Protein AF-A0A9R0R8T5-F1 (afdb_monomer)

Organism: Triticum turgidum subsp. durum (NCBI:txid4567)

Solvent-accessible surface area (backbone atoms only — not comparable to full-atom values): 4097 Å² total; per-residue (Å²): 1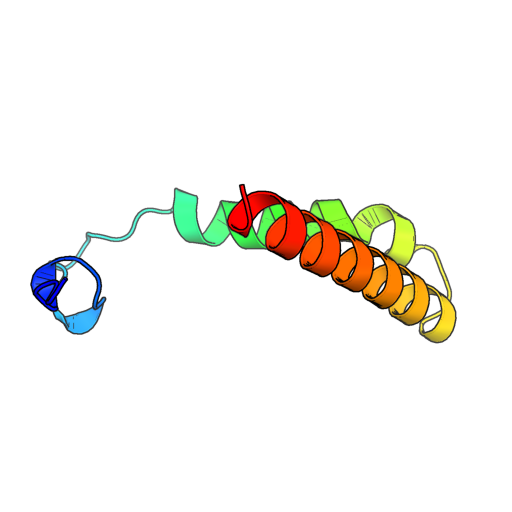34,90,74,64,55,68,82,75,40,74,91,59,53,60,92,80,74,70,61,72,68,64,63,50,49,56,54,51,53,50,52,65,73,41,55,74,37,68,80,44,60,70,72,58,20,52,52,50,52,50,52,56,51,53,52,51,52,51,52,50,53,59,58,73,75,107

Sequence (66 aa):
MRTEPVHWARAFFPYGSNCESVDNNLCESFNNAIIESRFYPIISQQEMIRKKVYVRIQEQRSKSSK

Foldseek 3Di:
DPDDCCVPPPVNDDPPPDDPCVVCVVVVVVCVQQVVLVVDPPVSSVVSVVVVVVVVVVVVVVVVVD

Structure (mmCIF, N/CA/C/O backbone):
data_AF-A0A9R0R8T5-F1
#
_entry.id   AF-A0A9R0R8T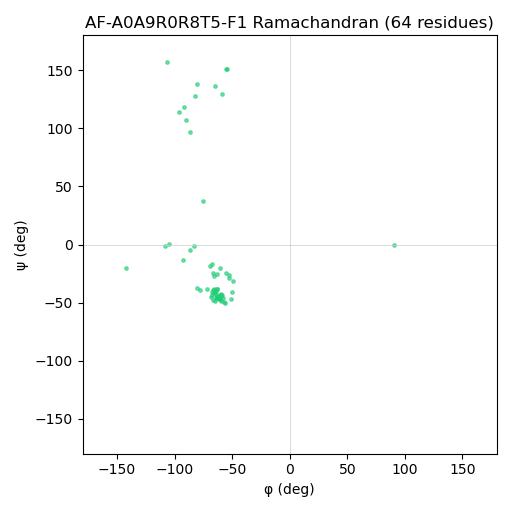5-F1
#
loop_
_atom_site.group_PDB
_atom_site.id
_atom_site.type_symbol
_atom_site.label_atom_id
_atom_site.label_alt_id
_atom_site.label_comp_id
_atom_site.label_asym_id
_atom_site.label_entity_id
_atom_site.label_seq_id
_atom_site.pdbx_PDB_ins_code
_atom_site.Cartn_x
_atom_site.Cartn_y
_atom_site.Cartn_z
_atom_site.occupancy
_atom_site.B_iso_or_equiv
_atom_site.auth_seq_id
_atom_site.auth_comp_id
_atom_site.auth_asym_id
_atom_site.auth_atom_id
_atom_site.pdbx_PDB_model_num
ATOM 1 N N . MET A 1 1 ? -15.285 -1.470 -27.690 1.00 53.19 1 MET A N 1
ATOM 2 C CA . MET A 1 1 ? -14.013 -1.182 -28.388 1.00 53.19 1 MET A CA 1
ATOM 3 C C . MET A 1 1 ? -13.230 -2.486 -28.464 1.00 53.19 1 MET A C 1
ATOM 5 O O . MET A 1 1 ? -12.923 -3.035 -27.416 1.00 53.19 1 MET A O 1
ATOM 9 N N . ARG A 1 2 ? -12.993 -3.043 -29.657 1.00 63.69 2 ARG A N 1
ATOM 10 C CA . ARG A 1 2 ? -12.030 -4.145 -29.824 1.00 63.69 2 ARG A CA 1
ATOM 11 C C . ARG A 1 2 ? -10.665 -3.494 -30.019 1.00 63.69 2 ARG A C 1
ATOM 13 O O . ARG A 1 2 ? -10.383 -3.009 -31.105 1.00 63.69 2 ARG A O 1
ATOM 20 N N . THR A 1 3 ? -9.880 -3.378 -28.955 1.00 78.19 3 THR A N 1
ATOM 21 C CA . THR A 1 3 ? -8.517 -2.845 -29.037 1.00 78.19 3 THR A CA 1
ATOM 22 C C . THR A 1 3 ? -7.578 -3.957 -29.480 1.00 78.19 3 THR A C 1
ATOM 24 O O . THR A 1 3 ? -7.564 -5.036 -28.889 1.00 78.19 3 THR A O 1
ATOM 27 N N . GLU A 1 4 ? -6.789 -3.715 -30.524 1.00 85.81 4 GLU A N 1
ATOM 28 C CA . GLU A 1 4 ? -5.843 -4.715 -31.018 1.00 85.81 4 GLU A CA 1
ATOM 29 C C . GLU A 1 4 ? -4.757 -5.019 -29.972 1.00 85.81 4 GLU A C 1
ATOM 31 O O . GLU A 1 4 ? -4.229 -4.069 -29.381 1.00 85.81 4 GLU A O 1
ATOM 36 N N . PRO A 1 5 ? -4.401 -6.302 -29.742 1.00 85.31 5 PRO A N 1
ATOM 37 C CA . PRO A 1 5 ? -3.445 -6.723 -28.711 1.00 85.31 5 PRO A CA 1
ATOM 38 C C . PRO A 1 5 ? -2.097 -6.013 -28.764 1.00 85.31 5 PRO A C 1
ATOM 40 O O . PRO A 1 5 ? -1.482 -5.799 -27.724 1.00 85.31 5 PRO A O 1
ATOM 43 N N . VAL A 1 6 ? -1.674 -5.588 -29.955 1.00 84.69 6 VAL A N 1
ATOM 44 C CA . VAL A 1 6 ? -0.409 -4.882 -30.187 1.00 84.69 6 VAL A CA 1
ATOM 45 C C . VAL A 1 6 ? -0.242 -3.615 -29.340 1.00 84.69 6 VAL A C 1
ATOM 47 O O . VAL A 1 6 ? 0.882 -3.228 -29.047 1.00 84.69 6 VAL A O 1
ATOM 50 N N . HIS A 1 7 ? -1.336 -2.993 -28.891 1.00 79.56 7 HIS A N 1
ATOM 51 C CA . HIS A 1 7 ? -1.291 -1.745 -28.124 1.00 79.56 7 HIS A CA 1
ATOM 52 C C . HIS A 1 7 ? -1.266 -1.934 -26.599 1.00 79.56 7 HIS A C 1
ATOM 54 O O . HIS A 1 7 ? -1.033 -0.971 -25.875 1.00 79.56 7 HIS A O 1
ATOM 60 N N . TRP A 1 8 ? -1.548 -3.134 -26.084 1.00 78.25 8 TRP A N 1
ATOM 61 C CA . TRP A 1 8 ? -1.744 -3.348 -24.640 1.00 78.25 8 TRP A CA 1
ATOM 62 C C . TRP A 1 8 ? -1.181 -4.667 -24.106 1.00 78.25 8 TRP A C 1
ATOM 64 O O . TRP A 1 8 ? -0.940 -4.786 -22.905 1.00 78.25 8 TRP A O 1
ATOM 74 N N . ALA A 1 9 ? -0.951 -5.663 -24.962 1.00 82.25 9 ALA A N 1
ATOM 75 C CA . ALA A 1 9 ? -0.341 -6.921 -24.568 1.00 82.25 9 ALA A CA 1
ATOM 76 C C . ALA A 1 9 ? 1.180 -6.853 -24.739 1.00 82.25 9 ALA A C 1
ATOM 78 O O . ALA A 1 9 ? 1.700 -6.748 -25.849 1.00 82.25 9 ALA A O 1
ATOM 79 N N . ARG A 1 10 ? 1.891 -7.016 -23.616 1.00 78.88 10 ARG A N 1
ATOM 80 C CA . ARG A 1 10 ? 3.363 -7.005 -23.532 1.00 78.88 10 ARG A CA 1
ATOM 81 C C . ARG A 1 10 ? 4.044 -7.920 -24.560 1.00 78.88 10 ARG A C 1
ATOM 83 O O . ARG A 1 10 ? 5.131 -7.604 -25.020 1.00 78.88 10 ARG A O 1
ATOM 90 N N . ALA A 1 11 ? 3.402 -9.030 -24.933 1.00 86.19 11 ALA A N 1
ATOM 91 C CA . ALA A 1 11 ? 3.921 -10.004 -25.897 1.00 86.19 11 ALA A CA 1
ATOM 92 C C . ALA A 1 11 ? 4.187 -9.432 -27.305 1.00 86.19 11 ALA A C 1
ATOM 94 O O . ALA A 1 11 ? 4.941 -10.036 -28.060 1.00 86.19 11 ALA A O 1
ATOM 95 N N . PHE A 1 12 ? 3.581 -8.295 -27.657 1.00 86.69 12 PHE A N 1
ATOM 96 C CA . PHE A 1 12 ? 3.724 -7.663 -28.973 1.00 86.69 12 PHE A CA 1
ATOM 97 C C . PHE A 1 12 ? 4.632 -6.427 -28.959 1.00 86.69 12 PHE A C 1
ATOM 99 O O . PHE A 1 12 ? 4.808 -5.786 -29.994 1.00 86.69 12 PHE A O 1
ATOM 106 N N . PHE A 1 13 ? 5.197 -6.067 -27.806 1.00 83.44 13 PHE A N 1
ATOM 107 C CA . PHE A 1 13 ? 6.076 -4.908 -27.707 1.00 83.44 13 PHE A CA 1
ATOM 108 C C . PHE A 1 13 ? 7.497 -5.247 -28.193 1.00 83.44 13 PHE A C 1
ATOM 110 O O . PHE A 1 13 ? 8.013 -6.318 -27.862 1.00 83.44 13 PHE A O 1
ATOM 117 N N . PRO A 1 14 ? 8.158 -4.351 -28.954 1.00 84.94 14 PRO A N 1
ATOM 118 C CA . PRO A 1 14 ? 9.555 -4.518 -29.347 1.00 84.94 14 PRO A CA 1
ATOM 119 C C . PRO A 1 14 ? 10.484 -4.721 -28.144 1.00 84.94 14 PRO A C 1
ATOM 121 O O . PRO A 1 14 ? 10.251 -4.181 -27.057 1.00 84.94 14 PRO A O 1
ATOM 124 N N . TYR A 1 15 ? 11.590 -5.436 -28.343 1.00 78.69 15 TYR A N 1
ATOM 125 C CA . TYR A 1 15 ? 12.633 -5.543 -27.324 1.00 78.69 15 TYR A CA 1
ATOM 126 C C . TYR A 1 15 ? 13.171 -4.147 -26.964 1.00 78.69 15 TYR A C 1
ATOM 128 O O . TYR A 1 15 ? 13.500 -3.364 -27.852 1.00 78.69 15 TYR A O 1
ATOM 136 N N . GLY A 1 16 ? 13.228 -3.821 -25.669 1.00 73.69 16 GLY A N 1
ATOM 137 C CA . GLY A 1 16 ? 13.614 -2.486 -25.191 1.00 73.69 16 GLY A CA 1
ATOM 138 C C . GLY A 1 16 ? 12.457 -1.494 -25.014 1.00 73.69 16 GLY A C 1
ATOM 139 O O . GLY A 1 16 ? 12.685 -0.394 -24.525 1.00 73.69 16 GLY A O 1
ATOM 140 N N . SER A 1 17 ? 11.209 -1.886 -25.298 1.00 68.50 17 SER A N 1
ATOM 141 C CA . SER A 1 17 ? 9.993 -1.106 -24.975 1.00 68.50 17 SER A CA 1
ATOM 142 C C . SER A 1 17 ? 9.637 -1.161 -23.482 1.00 68.50 17 SER A C 1
ATOM 144 O O . SER A 1 17 ? 8.471 -1.274 -23.103 1.00 68.50 17 SER A O 1
ATOM 146 N N . ASN A 1 18 ? 10.649 -1.146 -22.621 1.00 66.69 18 ASN A N 1
ATOM 147 C CA . ASN A 1 18 ? 10.489 -1.151 -21.178 1.00 66.69 18 ASN A CA 1
ATOM 148 C C . ASN A 1 18 ? 10.576 0.303 -20.723 1.00 66.69 18 ASN A C 1
ATOM 150 O O . ASN A 1 18 ? 11.612 0.944 -20.867 1.00 66.69 18 ASN A O 1
ATOM 154 N N . CYS A 1 19 ? 9.484 0.844 -20.199 1.00 65.12 19 CYS A N 1
ATOM 155 C CA . CYS A 1 19 ? 9.521 2.143 -19.549 1.00 65.12 19 CYS A CA 1
ATOM 156 C C . CYS A 1 19 ? 9.825 1.918 -18.063 1.00 65.12 19 CYS A C 1
ATOM 158 O O . CYS A 1 19 ? 8.950 1.464 -17.327 1.00 65.12 19 CYS A O 1
ATOM 160 N N . GLU A 1 20 ? 11.042 2.248 -17.614 1.00 59.09 20 GLU A N 1
ATOM 161 C CA . GLU A 1 20 ? 11.447 2.166 -16.192 1.00 59.09 20 GLU A CA 1
ATOM 162 C C . GLU A 1 20 ? 10.482 2.911 -15.253 1.00 59.09 20 GLU A C 1
ATOM 164 O O . GLU A 1 20 ? 10.320 2.554 -14.087 1.00 59.09 20 GLU A O 1
ATOM 169 N N . SER A 1 21 ? 9.780 3.921 -15.776 1.00 60.31 21 SER A N 1
ATOM 170 C CA . SER A 1 21 ? 8.808 4.713 -15.023 1.00 60.31 21 SER A CA 1
ATOM 171 C C . SER A 1 21 ? 7.569 3.916 -14.586 1.00 60.31 21 SER A C 1
ATOM 173 O O . SER A 1 21 ? 6.937 4.278 -13.595 1.00 60.31 21 SER A O 1
ATOM 175 N N . VAL A 1 22 ? 7.207 2.828 -15.276 1.00 57.75 22 VAL A N 1
ATOM 176 C CA . VAL A 1 22 ? 5.956 2.097 -14.995 1.00 57.75 22 VAL A CA 1
ATOM 177 C C . VAL A 1 22 ? 6.092 1.200 -13.762 1.00 57.75 22 VAL A C 1
ATOM 179 O O . VAL A 1 22 ? 5.172 1.143 -12.946 1.00 57.75 22 VAL A O 1
ATOM 182 N N . ASP A 1 23 ? 7.248 0.557 -13.587 1.00 52.31 23 ASP A N 1
ATOM 183 C CA . ASP A 1 23 ? 7.481 -0.358 -12.464 1.00 52.31 23 ASP A CA 1
ATOM 184 C C . ASP A 1 23 ? 7.833 0.398 -11.176 1.00 52.31 23 ASP A C 1
ATOM 186 O O . ASP A 1 23 ? 7.358 0.040 -10.093 1.00 52.31 23 ASP A O 1
ATOM 190 N N . ASN A 1 24 ? 8.597 1.493 -11.280 1.00 59.94 24 ASN A N 1
ATOM 191 C CA . ASN A 1 24 ? 8.975 2.255 -10.095 1.00 59.94 24 ASN A CA 1
ATOM 192 C C . ASN A 1 24 ? 7.778 3.027 -9.509 1.00 59.94 24 ASN A C 1
ATOM 194 O O . ASN A 1 24 ? 7.573 3.011 -8.302 1.00 59.94 24 ASN A O 1
ATOM 198 N N . ASN A 1 25 ? 6.891 3.582 -10.343 1.00 69.62 25 ASN A N 1
ATOM 199 C CA . ASN A 1 25 ? 5.752 4.372 -9.865 1.00 69.62 25 ASN A CA 1
ATOM 200 C C . ASN A 1 25 ? 4.741 3.542 -9.051 1.00 69.62 25 ASN A C 1
ATOM 202 O O . ASN A 1 25 ? 4.257 3.996 -8.015 1.00 69.62 25 ASN A O 1
ATOM 206 N N . LEU A 1 26 ? 4.434 2.303 -9.457 1.00 77.94 26 LEU A N 1
ATOM 207 C CA . LEU A 1 26 ? 3.476 1.483 -8.706 1.00 77.94 26 LEU A CA 1
ATOM 208 C C . LEU A 1 26 ? 4.035 1.076 -7.336 1.00 77.94 26 LEU A C 1
ATOM 210 O O . LEU A 1 26 ? 3.340 1.196 -6.322 1.00 77.94 26 LEU A O 1
ATOM 214 N N . CYS A 1 27 ? 5.291 0.627 -7.302 1.00 81.50 27 CYS A N 1
ATOM 215 C CA . CYS A 1 27 ? 5.981 0.263 -6.068 1.00 81.50 27 CYS A CA 1
ATOM 216 C C . CYS A 1 27 ? 6.171 1.475 -5.149 1.00 81.50 27 CYS A C 1
ATOM 218 O O . CYS A 1 27 ? 5.870 1.389 -3.959 1.00 81.50 27 CYS A O 1
ATOM 220 N N . GLU A 1 28 ? 6.611 2.614 -5.682 1.00 85.94 28 GLU A N 1
ATOM 221 C CA . GLU A 1 28 ? 6.751 3.869 -4.937 1.00 85.94 28 GLU A CA 1
ATOM 222 C C . GLU A 1 28 ? 5.407 4.347 -4.388 1.00 85.94 28 GLU A C 1
ATOM 224 O O . GLU A 1 28 ? 5.296 4.652 -3.200 1.00 85.94 28 GLU A O 1
ATOM 229 N N . SER A 1 29 ? 4.356 4.344 -5.213 1.00 85.94 29 SER A N 1
ATOM 230 C CA . SER A 1 29 ? 3.009 4.740 -4.799 1.00 85.94 29 SER A CA 1
ATOM 231 C C . SER A 1 29 ? 2.478 3.840 -3.684 1.00 85.94 29 SER A C 1
ATOM 233 O O . SER A 1 29 ? 1.944 4.336 -2.688 1.00 85.94 29 SER A O 1
ATOM 235 N N . PHE A 1 30 ? 2.664 2.522 -3.801 1.00 86.38 30 PHE A N 1
ATOM 236 C CA . PHE A 1 30 ? 2.247 1.581 -2.767 1.00 86.38 30 PHE A CA 1
ATOM 237 C C . PHE A 1 30 ? 3.052 1.756 -1.475 1.00 86.38 30 PHE A C 1
ATOM 239 O O . PHE A 1 30 ? 2.457 1.864 -0.404 1.00 86.38 30 PHE A O 1
ATOM 246 N N . ASN A 1 31 ? 4.382 1.848 -1.562 1.00 90.19 31 ASN A N 1
ATOM 247 C CA . ASN A 1 31 ? 5.256 2.055 -0.407 1.00 90.19 31 ASN A CA 1
ATOM 248 C C . ASN A 1 31 ? 4.915 3.353 0.337 1.00 90.19 31 ASN A C 1
ATOM 250 O O . ASN A 1 31 ? 4.778 3.335 1.561 1.00 90.19 31 ASN A O 1
ATOM 254 N N . ASN A 1 32 ? 4.679 4.443 -0.395 1.00 91.44 32 ASN A N 1
ATOM 255 C CA . ASN A 1 32 ? 4.217 5.707 0.176 1.00 91.44 32 ASN A CA 1
ATOM 256 C C . ASN A 1 32 ? 2.835 5.567 0.824 1.00 91.44 32 ASN A C 1
ATOM 258 O O . ASN A 1 32 ? 2.585 6.123 1.892 1.00 91.44 32 ASN A O 1
ATOM 262 N N . ALA A 1 33 ? 1.929 4.790 0.225 1.00 91.12 33 ALA A N 1
ATOM 263 C CA . ALA A 1 33 ? 0.592 4.591 0.770 1.00 91.12 33 ALA A CA 1
ATOM 264 C C . ALA A 1 33 ? 0.586 3.837 2.109 1.00 91.12 33 ALA A C 1
ATOM 266 O O . ALA A 1 33 ? -0.348 4.047 2.890 1.00 91.12 33 ALA A O 1
ATOM 267 N N . ILE A 1 34 ? 1.588 2.993 2.374 1.00 94.75 34 ILE A N 1
ATOM 268 C CA . ILE A 1 34 ? 1.652 2.151 3.577 1.00 94.75 34 ILE A CA 1
ATOM 269 C C . ILE A 1 34 ? 2.711 2.589 4.592 1.00 94.75 34 ILE A C 1
ATOM 271 O O . ILE A 1 34 ? 2.806 1.959 5.645 1.00 94.75 34 ILE A O 1
ATOM 275 N N . ILE A 1 35 ? 3.480 3.649 4.314 1.00 95.50 3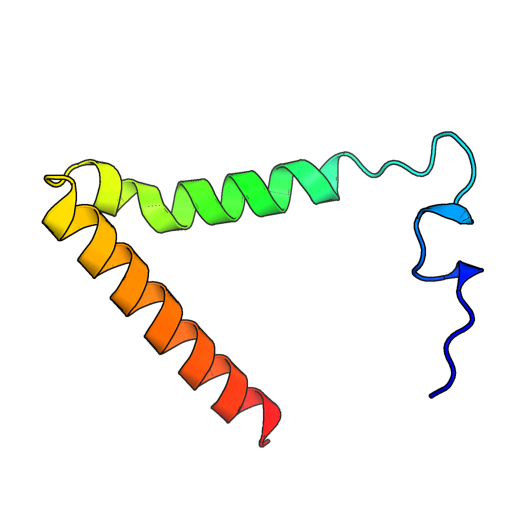5 ILE A N 1
ATOM 276 C CA . ILE A 1 35 ? 4.599 4.104 5.158 1.00 95.50 35 ILE A CA 1
ATOM 277 C C . ILE A 1 35 ? 4.185 4.255 6.627 1.00 95.50 35 ILE A C 1
ATOM 279 O O . ILE A 1 35 ? 4.839 3.708 7.505 1.00 95.50 35 ILE A O 1
ATOM 283 N N . GLU A 1 36 ? 3.045 4.893 6.885 1.00 94.44 36 GLU A N 1
ATOM 284 C CA . GLU A 1 36 ? 2.518 5.110 8.2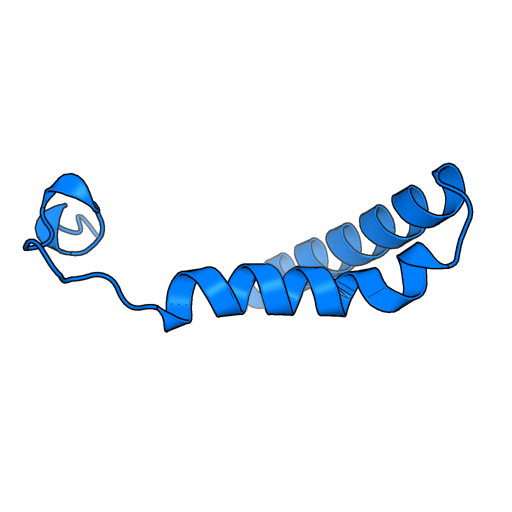34 1.00 94.44 36 GLU A CA 1
ATOM 285 C C . GLU A 1 36 ? 2.082 3.793 8.892 1.00 94.44 36 GLU A C 1
ATOM 287 O O . GLU A 1 36 ? 2.407 3.516 10.043 1.00 94.44 36 GLU A O 1
ATOM 292 N N . SER A 1 37 ? 1.395 2.930 8.138 1.00 96.12 37 SER A N 1
ATOM 293 C CA . SER A 1 37 ? 0.891 1.655 8.661 1.00 96.12 37 SER A CA 1
ATOM 294 C C . SER A 1 37 ? 2.007 0.704 9.108 1.00 96.12 37 SER A C 1
ATOM 296 O O . SER A 1 37 ? 1.780 -0.117 9.990 1.00 96.12 37 SER A O 1
ATOM 298 N N . ARG A 1 38 ? 3.220 0.831 8.546 1.00 95.75 38 ARG A N 1
ATOM 299 C CA . ARG A 1 38 ? 4.382 -0.012 8.884 1.00 95.75 38 ARG A CA 1
ATOM 300 C C . ARG A 1 38 ? 4.912 0.205 10.302 1.00 95.75 38 ARG A C 1
ATOM 302 O O . ARG A 1 38 ? 5.648 -0.643 10.792 1.00 95.75 38 ARG A O 1
ATOM 309 N N . PHE A 1 39 ? 4.547 1.305 10.960 1.00 97.12 39 PHE A N 1
ATOM 310 C CA . PHE A 1 39 ? 4.941 1.573 12.347 1.00 97.12 39 PHE A CA 1
ATOM 311 C C . PHE A 1 39 ? 4.039 0.880 13.381 1.00 97.12 39 PHE A C 1
ATOM 313 O O . PHE A 1 39 ? 4.280 0.994 14.581 1.00 97.12 39 PHE A O 1
ATOM 320 N N . TYR A 1 40 ? 3.009 0.155 12.938 1.00 96.56 40 TYR A N 1
ATOM 321 C CA . TYR A 1 40 ? 2.048 -0.521 13.805 1.00 96.56 40 TYR A CA 1
ATOM 322 C C . TYR A 1 40 ? 2.249 -2.045 13.812 1.00 96.56 40 TYR A C 1
ATOM 324 O O . TYR A 1 40 ? 2.765 -2.607 12.846 1.00 96.56 40 TYR A O 1
ATOM 332 N N . PRO A 1 41 ? 1.792 -2.754 14.865 1.00 98.19 41 PRO A N 1
ATOM 333 C CA . PRO A 1 41 ? 1.766 -4.214 14.875 1.00 98.19 41 PRO A CA 1
ATOM 334 C C . PRO A 1 41 ? 1.010 -4.780 13.671 1.00 98.19 41 PRO A C 1
ATOM 336 O O . PRO A 1 41 ? 0.050 -4.169 13.201 1.00 98.19 41 PRO A O 1
ATOM 339 N N . ILE A 1 42 ? 1.385 -5.982 13.223 1.00 96.94 42 ILE A N 1
ATOM 340 C CA . ILE A 1 42 ? 0.911 -6.569 11.959 1.00 96.94 42 ILE A CA 1
ATOM 341 C C . ILE A 1 42 ? -0.616 -6.541 11.792 1.00 96.94 42 ILE A C 1
ATOM 343 O O . ILE A 1 42 ? -1.106 -6.213 10.717 1.00 96.94 42 ILE A O 1
ATOM 347 N N . ILE A 1 43 ? -1.381 -6.816 12.853 1.00 98.12 43 ILE A N 1
ATOM 348 C CA . ILE A 1 43 ? -2.851 -6.796 12.808 1.00 98.12 43 ILE A CA 1
ATOM 349 C C . ILE A 1 43 ? -3.361 -5.376 12.525 1.00 98.12 43 ILE A C 1
ATOM 351 O O . ILE A 1 43 ? -4.173 -5.169 11.624 1.00 98.12 43 ILE A O 1
ATOM 355 N N . SER A 1 44 ? -2.844 -4.387 13.255 1.00 98.12 44 SER A N 1
ATOM 356 C CA . SER A 1 44 ? -3.197 -2.977 13.084 1.00 98.12 44 SER A CA 1
ATOM 357 C C . SER A 1 44 ? -2.751 -2.440 11.723 1.00 98.12 44 SER A C 1
ATOM 359 O O . SER A 1 44 ? -3.529 -1.765 11.052 1.00 98.12 44 SER A O 1
ATOM 361 N N . GLN A 1 45 ? -1.543 -2.797 11.272 1.00 97.50 45 GLN A N 1
ATOM 362 C CA . GLN A 1 45 ? -1.034 -2.458 9.942 1.00 97.50 45 GLN A CA 1
ATOM 363 C C . GLN A 1 45 ? -1.985 -2.956 8.843 1.00 97.50 45 GLN A C 1
ATOM 365 O O . GLN A 1 45 ? -2.378 -2.187 7.964 1.00 97.50 45 GLN A O 1
ATOM 370 N N . GLN A 1 46 ? -2.381 -4.232 8.894 1.00 97.19 46 GLN A N 1
ATOM 371 C CA . GLN A 1 46 ? -3.274 -4.829 7.896 1.00 97.19 46 GLN A CA 1
ATOM 372 C C . GLN A 1 46 ? -4.657 -4.170 7.902 1.00 97.19 46 GLN A C 1
ATOM 374 O O . GLN A 1 46 ? -5.209 -3.882 6.839 1.00 97.19 46 GLN A O 1
ATOM 379 N N . GLU A 1 47 ? -5.200 -3.856 9.080 1.00 97.81 47 GLU A N 1
ATOM 380 C CA . GLU A 1 47 ? -6.492 -3.176 9.188 1.00 97.81 47 GLU A CA 1
ATOM 381 C C . GLU A 1 47 ? -6.449 -1.747 8.618 1.00 97.81 47 GLU A C 1
ATOM 383 O O . GLU A 1 47 ? -7.385 -1.319 7.936 1.00 97.81 47 GLU A O 1
ATOM 388 N N . MET A 1 48 ? -5.351 -1.015 8.829 1.00 97.38 48 MET A N 1
ATOM 389 C CA . MET A 1 48 ? -5.147 0.308 8.227 1.00 97.38 48 MET A CA 1
ATOM 390 C C . MET A 1 48 ? -5.091 0.232 6.697 1.00 97.38 48 MET A C 1
ATOM 392 O O . MET A 1 48 ? -5.774 1.003 6.014 1.00 97.38 48 MET A O 1
ATOM 396 N N . ILE A 1 49 ? -4.330 -0.722 6.150 1.00 96.25 49 ILE A N 1
ATOM 397 C CA . ILE A 1 49 ? -4.233 -0.940 4.700 1.00 96.25 49 ILE A CA 1
ATOM 398 C C . ILE A 1 49 ? -5.611 -1.293 4.129 1.00 96.25 49 ILE A C 1
ATOM 400 O O . ILE A 1 49 ? -6.046 -0.683 3.149 1.00 96.25 49 ILE A O 1
ATOM 404 N N . ARG A 1 50 ? -6.343 -2.214 4.771 1.00 96.62 50 ARG A N 1
ATOM 405 C CA . ARG A 1 50 ? -7.686 -2.632 4.348 1.00 96.62 50 ARG A CA 1
ATOM 406 C C . ARG A 1 50 ? -8.651 -1.451 4.270 1.00 96.62 50 ARG A C 1
ATOM 408 O O . ARG A 1 50 ? -9.305 -1.274 3.242 1.00 96.62 50 ARG A O 1
ATOM 415 N N . LYS A 1 51 ? -8.721 -0.621 5.319 1.00 96.75 51 LYS A N 1
ATOM 416 C CA . LYS A 1 51 ? -9.579 0.579 5.348 1.00 96.75 51 LYS A CA 1
ATOM 417 C C . LYS A 1 51 ? -9.248 1.535 4.202 1.00 96.75 51 LYS A C 1
ATOM 419 O O . LYS A 1 51 ? -10.154 1.972 3.494 1.00 96.75 51 LYS A O 1
ATOM 424 N N . LYS A 1 52 ? -7.958 1.806 3.974 1.00 94.81 52 LYS A N 1
ATOM 425 C CA . LYS A 1 52 ? -7.489 2.703 2.905 1.00 94.81 52 LYS A CA 1
ATOM 426 C C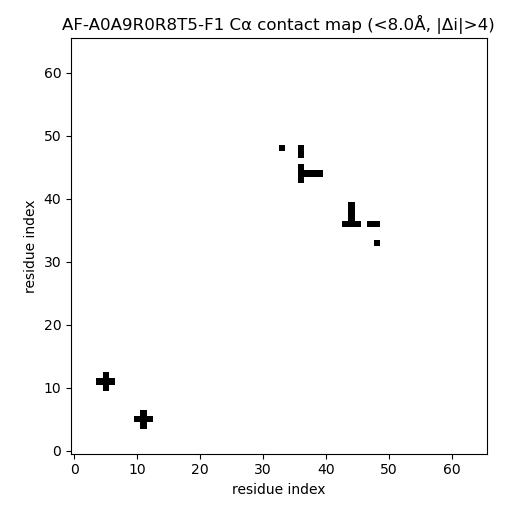 . LYS A 1 52 ? -7.877 2.198 1.513 1.00 94.81 52 LYS A C 1
ATOM 428 O O . LYS A 1 52 ? -8.357 2.974 0.687 1.00 94.81 52 LYS A O 1
ATOM 433 N N . VAL A 1 53 ? -7.725 0.896 1.263 1.00 94.38 53 VAL A N 1
ATOM 434 C CA . VAL A 1 53 ? -8.134 0.264 -0.002 1.00 94.38 53 VAL A CA 1
ATOM 435 C C . VAL A 1 53 ? -9.649 0.353 -0.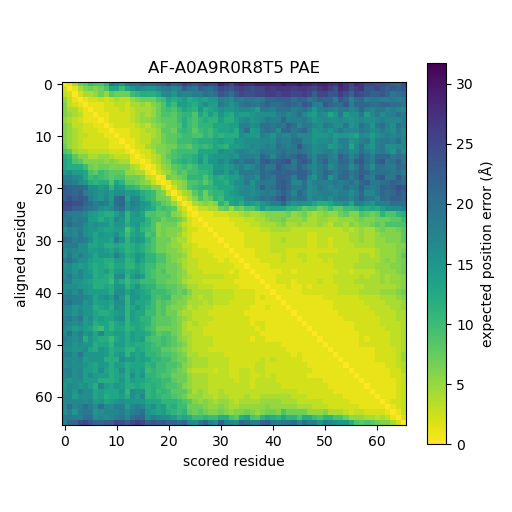196 1.00 94.38 53 VAL A C 1
ATOM 437 O O . VAL A 1 53 ? -10.103 0.707 -1.283 1.00 94.38 53 VAL A O 1
ATOM 440 N N . TYR A 1 54 ? -10.435 0.089 0.849 1.00 96.62 54 TYR A N 1
ATOM 441 C CA . TYR A 1 54 ? -11.897 0.095 0.766 1.00 96.62 54 TYR A CA 1
ATOM 442 C C . TYR A 1 54 ? -12.456 1.478 0.407 1.00 96.62 54 TYR A C 1
ATOM 444 O O . TYR A 1 54 ? -13.288 1.596 -0.494 1.00 96.62 54 TYR A O 1
ATOM 452 N N . VAL A 1 55 ? -11.946 2.532 1.056 1.00 96.44 55 VAL A N 1
ATOM 453 C CA . VAL A 1 55 ? -12.306 3.926 0.746 1.00 96.44 55 VAL A CA 1
ATOM 454 C C . VAL A 1 55 ? -11.961 4.260 -0.703 1.00 96.44 55 VAL A C 1
ATOM 456 O O . VAL A 1 55 ? -12.822 4.732 -1.443 1.00 96.44 55 VAL A O 1
ATOM 459 N N . ARG A 1 56 ? -10.742 3.928 -1.152 1.00 93.94 56 ARG A N 1
ATOM 460 C CA . ARG A 1 56 ? -10.313 4.186 -2.534 1.00 93.94 56 ARG A CA 1
ATOM 461 C C . ARG A 1 56 ? -11.210 3.484 -3.552 1.00 93.94 56 ARG A C 1
ATOM 463 O O . ARG A 1 56 ? -11.587 4.100 -4.543 1.00 93.94 56 ARG A O 1
ATOM 470 N N . ILE A 1 57 ? -11.572 2.220 -3.329 1.00 95.25 57 ILE A N 1
ATOM 471 C CA . ILE A 1 57 ? -12.482 1.486 -4.225 1.00 95.25 57 ILE A CA 1
ATOM 472 C C . ILE A 1 57 ? -13.840 2.187 -4.300 1.00 95.25 57 ILE A C 1
ATOM 474 O O . ILE A 1 57 ? -14.371 2.368 -5.397 1.00 95.25 57 ILE A O 1
ATOM 478 N N . GLN A 1 58 ? -14.389 2.605 -3.158 1.00 96.81 58 GLN A N 1
ATOM 479 C CA . GLN A 1 58 ? -15.675 3.294 -3.119 1.00 96.81 58 GLN A CA 1
ATOM 480 C C . GLN A 1 58 ? -15.628 4.628 -3.872 1.00 96.81 58 GLN A C 1
ATOM 482 O O . GLN A 1 58 ? -16.507 4.905 -4.684 1.00 96.81 58 GLN A O 1
ATOM 487 N N . GLU A 1 59 ? -14.585 5.431 -3.666 1.00 96.06 59 GLU A N 1
ATOM 488 C CA . GLU A 1 59 ? -14.394 6.690 -4.391 1.00 96.06 59 GLU A CA 1
ATOM 489 C C . GLU A 1 59 ? -14.289 6.478 -5.904 1.00 96.06 59 GLU A C 1
ATOM 491 O O . GLU A 1 59 ? -14.884 7.234 -6.671 1.00 96.06 59 GLU A O 1
ATOM 496 N N . GLN A 1 60 ? -13.556 5.452 -6.349 1.00 94.31 60 GLN A N 1
ATOM 497 C CA . GLN A 1 60 ? -13.412 5.145 -7.775 1.00 94.31 60 GLN A CA 1
ATOM 498 C C . GLN A 1 60 ? -14.730 4.677 -8.398 1.00 94.31 60 GLN A C 1
ATOM 500 O O . GLN A 1 60 ? -15.062 5.098 -9.504 1.00 94.31 60 GLN A O 1
ATOM 505 N N . ARG A 1 61 ? -15.525 3.879 -7.674 1.00 95.06 61 ARG A N 1
ATOM 506 C CA . ARG A 1 61 ? -16.883 3.504 -8.103 1.00 95.06 61 ARG A CA 1
ATOM 507 C C . ARG A 1 61 ? -17.775 4.732 -8.265 1.00 95.06 61 ARG A C 1
ATOM 509 O O . ARG A 1 61 ? -18.415 4.882 -9.300 1.00 95.06 61 ARG A O 1
ATOM 516 N N . SER A 1 62 ? -17.766 5.636 -7.285 1.00 96.06 62 SER A N 1
ATOM 517 C CA . SER A 1 62 ? -18.539 6.882 -7.344 1.00 96.06 62 SER A CA 1
ATOM 518 C C . S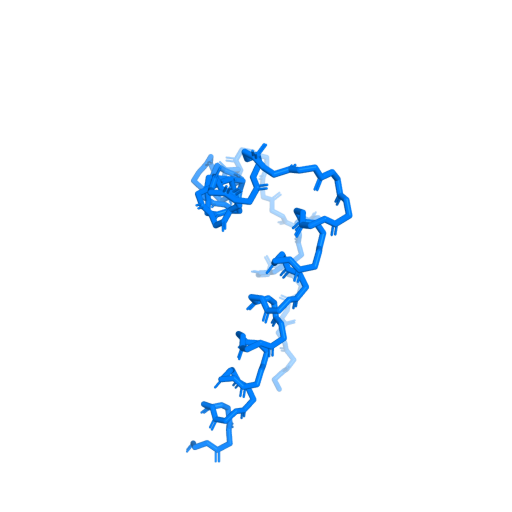ER A 1 62 ? -18.100 7.794 -8.493 1.00 96.06 62 SER A C 1
ATOM 520 O O . SER A 1 62 ? -18.944 8.419 -9.128 1.00 96.06 62 SER A O 1
ATOM 522 N 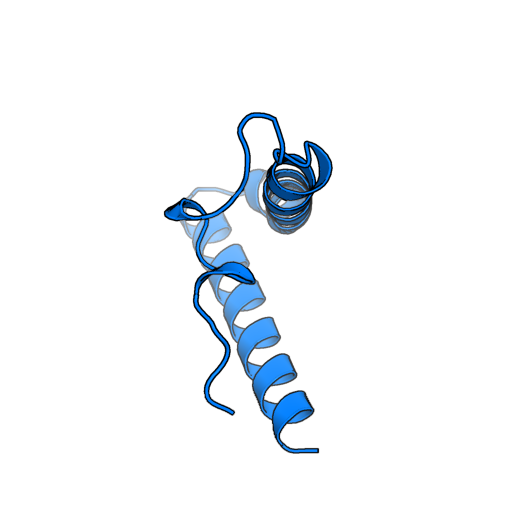N . LYS A 1 63 ? -16.793 7.869 -8.780 1.00 93.94 63 LYS A N 1
ATOM 523 C CA . LYS A 1 63 ? -16.250 8.636 -9.914 1.00 93.94 63 LYS A CA 1
ATOM 524 C C . LYS A 1 63 ? -16.650 8.039 -11.258 1.00 93.94 63 LYS A C 1
ATOM 526 O O . LYS A 1 63 ? -16.997 8.792 -12.150 1.00 93.94 63 LYS A O 1
ATOM 531 N N . SER A 1 64 ? -16.629 6.713 -11.385 1.00 91.00 64 SER A N 1
ATOM 532 C CA . SER A 1 64 ? -17.010 6.018 -12.620 1.00 91.00 64 SER A CA 1
ATOM 533 C C . SER A 1 64 ? -18.507 6.094 -12.933 1.00 91.00 64 SER A C 1
ATOM 535 O O . SER A 1 64 ? -18.895 5.790 -14.056 1.00 91.00 64 SER A O 1
ATOM 537 N N . SER A 1 65 ? -19.347 6.420 -11.948 1.00 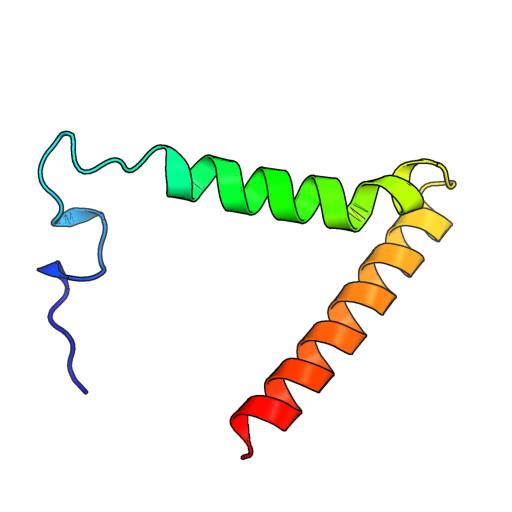82.62 65 SER A N 1
ATOM 538 C CA . SER A 1 65 ? -20.795 6.580 -12.126 1.00 82.62 65 SER A CA 1
ATOM 539 C C . SER A 1 65 ? -21.204 7.997 -12.564 1.00 82.62 65 SER A C 1
ATOM 541 O O . SER A 1 65 ? -22.396 8.226 -12.767 1.00 82.62 65 SER A O 1
ATOM 543 N N . LYS A 1 66 ? -20.257 8.939 -12.649 1.00 60.09 66 LYS A N 1
ATOM 544 C CA . LYS A 1 66 ? -20.442 10.286 -13.206 1.00 60.09 66 LYS A CA 1
ATOM 545 C C . LYS A 1 66 ? -19.946 10.325 -14.643 1.00 60.09 66 LYS A C 1
ATOM 547 O O . LYS A 1 66 ? -20.561 11.081 -15.420 1.00 60.09 66 LYS A O 1
#

Secondary structure (DSSP, 8-state):
----GGGT-GGGSPTT---HHHHHHHHHHHHHHHTTGGGS-HHHHHHHHHHHHHHHHHHHHHHHT-

pLDDT: mean 85.33, std 13.13, range [52.31, 98.19]

Radius of gyration: 17.34 Å; Cα contacts (8 Å, |Δi|>4): 14; chains: 1; bounding box: 34×20×46 Å

Mean predicted aligned error: 9.46 Å